Protein AF-A0A267MD85-F1 (afdb_monomer_lite)

Sequence (65 aa):
MKFDIESMKEVNSHSYNRYSIVYDDETGVEYIVAQVGAAGCITPRLDKSGNPVNYYDSHLNNNEN

InterPro domains:
  IPR045515 Domain of unknown function DUF6440 [PF20037] (13-53)

Foldseek 3Di:
DDPPPVVDDDDDDPPPWDWDWDADPVQQFIWIWTDDPPDIDIDFDADPVRHTDGNVVVPVVPPPD

Radius of gyration: 15.18 Å; chains: 1; bounding box: 41×25×35 Å

Organism: Lactobacillus johnsonii (NCBI:txid33959)

Secondary structure (DSSP, 8-state):
----GGG-----------EEEEE-TTT-BEEEEEEETTEEEEEE-B-TTSPBPBHHHHHHTTS--

pLDDT: mean 74.67, std 19.62, range [37.03, 95.5]

Structure (mmCIF, N/CA/C/O backbone):
data_AF-A0A267MD85-F1
#
_entry.id   AF-A0A267MD85-F1
#
loop_
_atom_site.group_PDB
_atom_site.id
_atom_site.type_symbol
_atom_site.label_atom_id
_atom_site.label_alt_id
_atom_site.label_comp_id
_atom_site.label_asym_id
_atom_site.label_entity_id
_atom_site.label_seq_id
_atom_site.pdbx_PDB_ins_code
_atom_site.Cartn_x
_atom_site.Cartn_y
_atom_site.Cartn_z
_atom_site.occupancy
_atom_site.B_iso_or_equiv
_atom_site.auth_seq_id
_atom_site.auth_comp_id
_atom_site.auth_asym_id
_atom_site.auth_atom_id
_atom_site.pdbx_PDB_model_num
ATOM 1 N N . MET A 1 1 ? 9.354 0.538 18.547 1.00 44.41 1 MET A N 1
ATOM 2 C CA . MET A 1 1 ? 10.444 0.548 17.550 1.00 44.41 1 MET A CA 1
ATOM 3 C C . MET A 1 1 ? 10.350 1.874 16.809 1.00 44.41 1 MET A C 1
ATOM 5 O O . MET A 1 1 ? 9.311 2.131 16.218 1.00 44.41 1 MET A O 1
ATOM 9 N N . LYS A 1 2 ? 11.330 2.771 16.963 1.00 41.41 2 LYS A N 1
ATOM 10 C CA . LYS A 1 2 ? 11.383 4.054 16.242 1.00 41.41 2 LYS A CA 1
ATOM 11 C C . LYS A 1 2 ? 12.116 3.777 14.928 1.00 41.41 2 LYS A C 1
ATOM 13 O O . LYS A 1 2 ? 13.218 3.244 14.976 1.00 41.41 2 LYS A O 1
ATOM 18 N N . PHE A 1 3 ? 11.492 4.041 13.784 1.00 44.09 3 PHE A N 1
ATOM 19 C CA . PHE A 1 3 ? 12.193 3.986 12.503 1.00 44.09 3 PHE A CA 1
ATOM 20 C C . PHE A 1 3 ? 13.035 5.260 12.384 1.00 44.09 3 PHE A C 1
ATOM 22 O O . PHE A 1 3 ? 12.477 6.352 12.287 1.00 44.09 3 PHE A O 1
ATOM 29 N N . ASP A 1 4 ? 14.360 5.127 12.438 1.00 44.56 4 ASP A N 1
ATOM 30 C CA . ASP A 1 4 ? 15.287 6.236 12.204 1.00 44.56 4 ASP A CA 1
ATOM 31 C C . ASP A 1 4 ? 15.339 6.534 10.699 1.00 44.56 4 ASP A C 1
ATOM 33 O O . ASP A 1 4 ? 16.116 5.961 9.931 1.00 44.56 4 ASP A O 1
ATOM 37 N N . ILE A 1 5 ? 14.457 7.445 10.281 1.00 55.06 5 ILE A N 1
ATOM 38 C CA . ILE A 1 5 ? 14.333 7.950 8.905 1.00 55.06 5 ILE A CA 1
ATOM 39 C C . ILE A 1 5 ? 15.640 8.631 8.434 1.00 55.06 5 ILE A C 1
ATOM 41 O O . ILE A 1 5 ? 15.886 8.743 7.237 1.00 55.06 5 ILE A O 1
ATOM 45 N N . GLU A 1 6 ? 16.535 8.998 9.358 1.00 54.47 6 GLU A N 1
ATOM 46 C CA . GLU A 1 6 ? 17.810 9.681 9.087 1.00 54.47 6 GLU A CA 1
ATOM 47 C C . GLU A 1 6 ? 18.851 8.838 8.318 1.00 54.47 6 GLU A C 1
ATOM 49 O O . GLU A 1 6 ? 19.829 9.390 7.815 1.00 54.47 6 GLU A O 1
ATOM 54 N N . SER A 1 7 ? 18.659 7.519 8.168 1.00 53.72 7 SER A N 1
ATOM 55 C CA . SER A 1 7 ? 19.582 6.665 7.389 1.00 53.72 7 SER A CA 1
ATOM 56 C C . SER A 1 7 ? 19.260 6.574 5.891 1.00 53.72 7 SER A C 1
ATOM 58 O O . SER A 1 7 ? 20.044 6.012 5.120 1.00 53.72 7 SER A O 1
ATOM 60 N N . MET A 1 8 ? 18.126 7.126 5.450 1.00 60.19 8 MET A N 1
ATOM 61 C CA . MET A 1 8 ? 17.69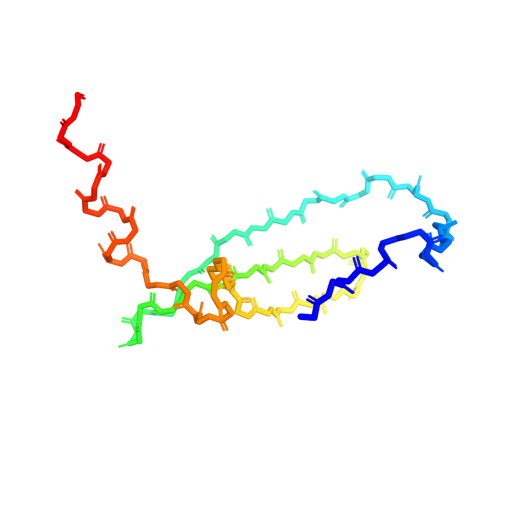4 7.043 4.057 1.00 60.19 8 MET A CA 1
ATOM 62 C C . MET A 1 8 ? 18.321 8.170 3.232 1.00 60.19 8 MET A C 1
ATOM 64 O O . MET A 1 8 ? 17.957 9.335 3.354 1.00 60.19 8 MET A O 1
ATOM 68 N N . LYS A 1 9 ? 19.283 7.819 2.371 1.00 55.03 9 LYS A N 1
ATOM 69 C CA . LYS A 1 9 ? 19.866 8.745 1.392 1.00 55.03 9 LYS A CA 1
ATOM 70 C C . LYS A 1 9 ? 19.049 8.721 0.105 1.00 55.03 9 LYS A C 1
ATOM 72 O O . LYS A 1 9 ? 18.900 7.676 -0.521 1.00 55.03 9 LYS 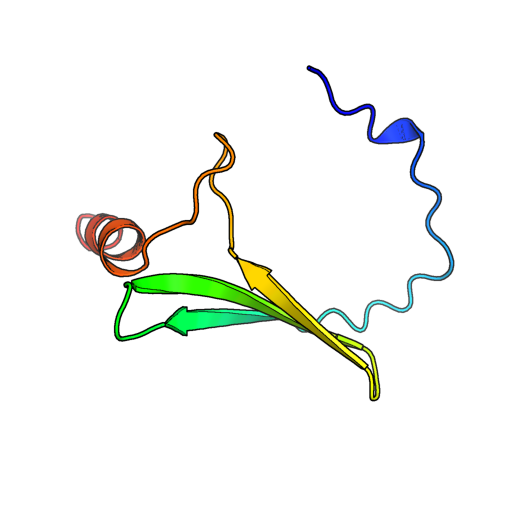A O 1
ATOM 77 N N . GLU A 1 10 ? 18.550 9.883 -0.287 1.00 54.00 10 GLU A N 1
ATOM 78 C CA . GLU A 1 10 ? 17.827 10.090 -1.538 1.00 54.00 10 GLU A CA 1
ATOM 79 C C . GLU A 1 10 ? 18.790 9.969 -2.728 1.00 54.00 10 GLU A C 1
ATOM 81 O O . GLU A 1 10 ? 19.772 10.705 -2.832 1.00 54.00 10 GLU A O 1
ATOM 86 N N . VAL A 1 11 ? 18.540 9.009 -3.621 1.00 52.25 11 VAL A N 1
ATOM 87 C CA . VAL A 1 11 ? 19.365 8.775 -4.812 1.00 52.25 11 VAL A CA 1
ATOM 88 C C . VAL A 1 11 ? 18.549 9.221 -6.027 1.00 52.25 11 VAL A C 1
ATOM 90 O O . VAL A 1 11 ? 17.774 8.444 -6.569 1.00 52.25 11 VAL A O 1
ATOM 93 N N . ASN A 1 12 ? 18.704 10.489 -6.429 1.00 45.62 12 ASN A N 1
ATOM 94 C CA . ASN A 1 12 ? 18.043 11.134 -7.578 1.00 45.62 12 ASN A CA 1
ATOM 95 C C . ASN A 1 12 ? 16.509 11.274 -7.490 1.00 45.62 12 ASN A C 1
ATOM 97 O O . ASN A 1 12 ? 15.774 10.517 -8.124 1.00 45.62 12 ASN A O 1
ATOM 101 N N . SER A 1 13 ? 15.998 12.318 -6.831 1.00 45.72 13 SER A N 1
ATOM 102 C CA . SER A 1 13 ? 14.604 12.730 -7.037 1.00 45.72 13 SER A CA 1
ATOM 103 C C . SER A 1 13 ? 14.441 13.543 -8.312 1.00 45.72 13 SER A C 1
ATOM 105 O O . SER A 1 13 ? 14.556 14.764 -8.342 1.00 45.72 13 SER A O 1
ATOM 107 N N . HIS A 1 1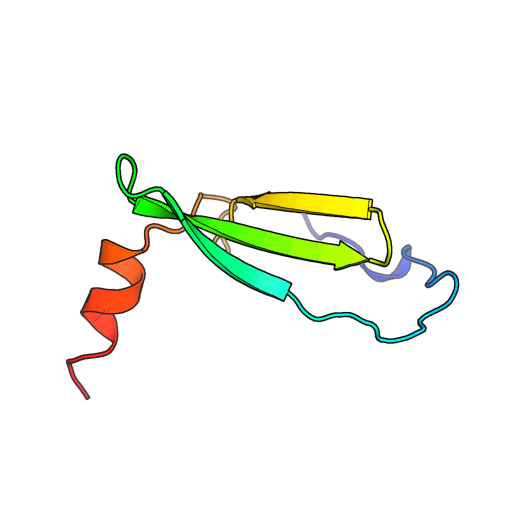4 ? 14.083 12.856 -9.389 1.00 48.00 14 HIS A N 1
ATOM 108 C CA . HIS A 1 14 ? 13.119 13.459 -10.297 1.00 48.00 14 HIS A CA 1
ATOM 109 C C . HIS A 1 14 ? 11.733 13.067 -9.790 1.00 48.00 14 HIS A C 1
ATOM 111 O O . HIS A 1 14 ? 11.384 11.888 -9.768 1.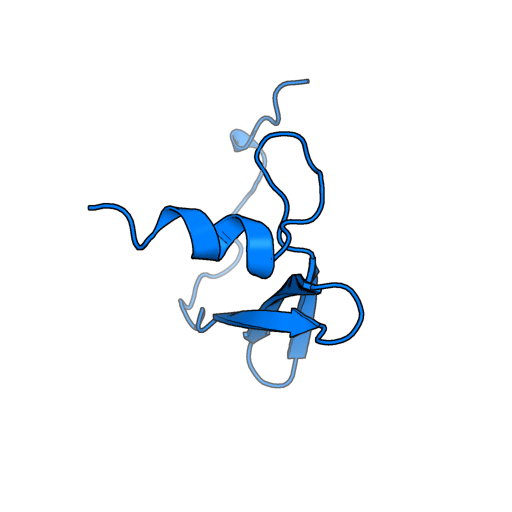00 48.00 14 HIS A O 1
ATOM 117 N N . SER A 1 15 ? 10.962 14.047 -9.326 1.00 52.41 15 SER A N 1
ATOM 118 C CA . SER A 1 15 ? 9.606 13.878 -8.807 1.00 52.41 15 SER A CA 1
ATOM 119 C C . SER A 1 15 ? 8.627 13.471 -9.920 1.00 52.41 15 SER A C 1
ATOM 121 O O . SER A 1 15 ? 7.799 14.253 -10.371 1.00 52.41 15 SER A O 1
ATOM 123 N N . TYR A 1 16 ? 8.683 12.210 -10.350 1.00 48.56 16 TYR A N 1
ATOM 124 C CA . TYR A 1 16 ? 7.694 11.587 -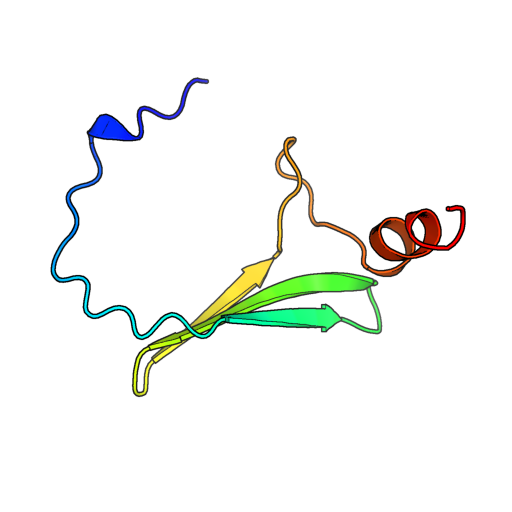11.242 1.00 48.56 16 TYR A CA 1
ATOM 125 C C . TYR A 1 16 ? 6.563 10.889 -10.461 1.00 48.56 16 TYR A C 1
ATOM 127 O O . TYR A 1 16 ? 5.890 10.008 -10.987 1.00 48.56 16 TYR A O 1
ATOM 135 N N . ASN A 1 17 ? 6.346 11.266 -9.196 1.00 55.62 17 ASN A N 1
ATOM 136 C CA . ASN A 1 17 ? 5.520 10.537 -8.229 1.00 55.62 17 ASN A CA 1
ATOM 137 C C . ASN A 1 17 ? 4.015 10.762 -8.438 1.00 55.62 17 ASN A C 1
ATOM 139 O O . ASN A 1 17 ? 3.337 11.332 -7.584 1.00 55.62 17 ASN A O 1
ATOM 143 N N . ARG A 1 18 ? 3.469 10.311 -9.569 1.00 69.88 18 ARG A N 1
ATOM 144 C CA . ARG A 1 18 ? 2.035 10.022 -9.638 1.00 69.88 18 ARG A CA 1
ATOM 145 C C . ARG A 1 18 ? 1.828 8.637 -9.046 1.00 69.88 18 ARG A C 1
ATOM 147 O O . ARG A 1 18 ? 2.266 7.643 -9.617 1.00 69.88 18 ARG A O 1
ATOM 154 N N . TYR A 1 19 ? 1.184 8.598 -7.889 1.00 80.62 19 TYR A N 1
ATOM 155 C CA . TYR A 1 19 ? 0.609 7.373 -7.360 1.00 80.62 19 TYR A CA 1
ATOM 156 C C . TYR A 1 19 ? -0.914 7.472 -7.414 1.00 80.62 19 TYR A C 1
ATOM 158 O O . TYR A 1 19 ? -1.484 8.566 -7.405 1.00 80.62 19 TYR A O 1
ATOM 166 N N . SER A 1 20 ? -1.569 6.324 -7.489 1.00 88.19 20 SER A N 1
ATOM 167 C CA . SER A 1 20 ? -3.019 6.197 -7.377 1.00 88.19 20 SER A CA 1
ATOM 168 C C . SER A 1 20 ? -3.345 5.286 -6.205 1.00 88.19 20 SER A C 1
ATOM 170 O O . SER A 1 20 ? -2.583 4.367 -5.901 1.00 88.19 20 SER A O 1
ATOM 172 N N . ILE A 1 21 ? -4.465 5.560 -5.540 1.00 90.50 21 ILE A N 1
ATOM 173 C CA . ILE A 1 21 ? -5.040 4.647 -4.557 1.00 90.50 21 ILE A CA 1
ATOM 174 C C . ILE A 1 21 ? -6.158 3.894 -5.267 1.00 90.50 21 ILE A C 1
ATOM 176 O O . ILE A 1 21 ? -7.039 4.514 -5.863 1.00 90.50 21 ILE A O 1
ATOM 180 N N . VAL A 1 22 ? -6.082 2.572 -5.235 1.00 92.69 22 VAL A N 1
ATOM 181 C CA . VAL A 1 22 ? -7.121 1.661 -5.729 1.00 92.69 22 VAL A CA 1
ATOM 182 C C . VAL A 1 22 ? -7.551 0.763 -4.580 1.00 92.69 22 VAL A C 1
ATOM 184 O O . VAL A 1 22 ? -6.829 0.661 -3.590 1.00 92.69 22 VAL A O 1
ATOM 187 N N . TYR A 1 23 ? -8.696 0.109 -4.695 1.00 94.19 23 TYR A N 1
ATOM 188 C CA . TYR A 1 23 ? -9.118 -0.902 -3.735 1.00 94.19 23 TYR A CA 1
ATOM 189 C C . TYR A 1 23 ? -9.483 -2.198 -4.458 1.00 94.19 23 TYR A C 1
ATOM 191 O O . TYR A 1 23 ? -9.808 -2.183 -5.644 1.00 94.19 23 TYR A O 1
ATOM 199 N N . ASP A 1 24 ? -9.347 -3.313 -3.752 1.00 93.69 24 ASP A N 1
ATOM 200 C CA . ASP A 1 24 ? -9.849 -4.616 -4.181 1.00 93.69 24 ASP A CA 1
ATOM 201 C C . ASP A 1 24 ? -11.339 -4.716 -3.828 1.00 93.69 24 ASP A C 1
ATOM 203 O O . ASP A 1 24 ? -11.701 -4.592 -2.659 1.00 93.69 24 ASP A O 1
ATOM 207 N N . ASP A 1 25 ? -12.200 -4.928 -4.823 1.00 91.75 25 ASP A N 1
ATOM 208 C CA . ASP A 1 25 ? -13.652 -5.009 -4.633 1.00 91.75 25 ASP A CA 1
ATOM 209 C C . ASP A 1 25 ? -14.075 -6.197 -3.746 1.00 91.75 25 ASP A C 1
ATOM 211 O O . ASP A 1 25 ? -15.085 -6.099 -3.046 1.00 91.75 25 ASP A O 1
ATOM 215 N N . GLU A 1 26 ? -13.318 -7.304 -3.744 1.00 94.06 26 GLU A N 1
ATOM 216 C CA . GLU A 1 26 ? -13.648 -8.512 -2.972 1.00 94.06 26 GLU A CA 1
ATOM 217 C C . GLU A 1 26 ? -13.331 -8.333 -1.483 1.00 94.06 26 GLU A C 1
ATOM 219 O O . GLU A 1 26 ? -14.124 -8.705 -0.616 1.00 94.06 26 GLU A O 1
ATOM 224 N N . THR A 1 27 ? -12.171 -7.748 -1.177 1.00 93.44 27 THR A N 1
ATOM 225 C CA . THR A 1 27 ? -11.669 -7.627 0.203 1.00 93.44 27 THR A CA 1
ATOM 226 C C . THR A 1 27 ? -11.855 -6.233 0.805 1.00 93.44 27 THR A C 1
ATOM 228 O O . THR A 1 27 ? -11.756 -6.062 2.022 1.00 93.44 27 THR A O 1
ATOM 231 N N . GLY A 1 28 ? -12.112 -5.224 -0.027 1.00 92.94 28 GLY A N 1
ATOM 232 C CA . GLY A 1 28 ? -12.144 -3.810 0.340 1.00 92.94 28 GLY A CA 1
ATOM 233 C C . GLY A 1 28 ? -10.770 -3.216 0.660 1.00 92.94 28 GLY A C 1
ATOM 234 O O . GLY A 1 28 ? -10.705 -2.070 1.092 1.00 92.94 28 GLY A O 1
ATOM 235 N N . VAL A 1 29 ? -9.668 -3.957 0.502 1.00 95.50 29 VAL A N 1
ATOM 236 C CA . VAL A 1 29 ? -8.331 -3.483 0.894 1.00 95.50 29 VAL A CA 1
ATOM 237 C C . VAL A 1 29 ? -7.821 -2.429 -0.085 1.00 95.50 29 VAL A C 1
ATOM 239 O O . VAL A 1 29 ? -7.835 -2.637 -1.297 1.00 95.50 29 VAL A O 1
ATOM 242 N N . GLU A 1 30 ? -7.325 -1.308 0.438 1.00 94.69 30 GLU A N 1
ATOM 243 C CA . GLU A 1 30 ? -6.702 -0.252 -0.359 1.00 94.69 30 GLU A CA 1
ATOM 244 C C . GLU A 1 30 ? -5.229 -0.551 -0.683 1.00 94.69 30 GLU A C 1
ATOM 246 O O . GLU A 1 30 ? -4.456 -1.026 0.154 1.00 94.69 30 GLU A O 1
ATOM 251 N N . TYR A 1 31 ? -4.806 -0.166 -1.885 1.00 93.56 31 TYR A N 1
ATOM 252 C CA . TYR A 1 31 ? -3.449 -0.314 -2.397 1.00 93.56 31 TYR A CA 1
ATOM 253 C C . TYR A 1 31 ? -2.920 1.006 -2.954 1.00 93.56 31 TYR A C 1
ATOM 255 O O . TYR A 1 31 ? -3.628 1.747 -3.637 1.00 93.56 31 TYR A O 1
ATOM 263 N N . ILE A 1 32 ? -1.637 1.270 -2.710 1.00 92.12 32 ILE A N 1
ATOM 264 C CA . ILE A 1 32 ? -0.878 2.335 -3.364 1.00 92.12 32 ILE A CA 1
ATOM 265 C C . ILE A 1 32 ? -0.238 1.738 -4.613 1.00 92.12 32 ILE A C 1
ATOM 267 O O . ILE A 1 32 ? 0.560 0.802 -4.523 1.00 92.12 32 ILE A O 1
ATOM 271 N N . VAL A 1 33 ? -0.566 2.306 -5.769 1.00 90.50 33 VAL A N 1
ATOM 272 C CA . VAL A 1 33 ? 0.045 1.968 -7.056 1.00 90.50 33 VAL A CA 1
ATOM 273 C C . VAL A 1 33 ? 0.931 3.129 -7.472 1.00 90.50 33 VAL A C 1
ATOM 275 O O . VAL A 1 33 ? 0.435 4.234 -7.688 1.00 90.50 33 VAL A O 1
ATOM 278 N N . ALA A 1 34 ? 2.236 2.894 -7.587 1.00 86.12 34 ALA A N 1
ATOM 279 C CA . ALA A 1 34 ? 3.185 3.889 -8.075 1.00 86.12 34 ALA A CA 1
ATOM 280 C C . ALA A 1 34 ? 3.819 3.416 -9.383 1.00 86.12 34 ALA A C 1
ATOM 282 O O . ALA A 1 34 ? 4.226 2.259 -9.508 1.00 86.12 34 ALA A O 1
ATOM 283 N N . GLN A 1 35 ? 3.918 4.323 -10.354 1.00 81.31 35 GLN A N 1
ATOM 284 C CA . GLN A 1 35 ? 4.543 4.057 -11.645 1.00 81.31 35 GLN A CA 1
ATOM 285 C C . GLN A 1 35 ? 5.749 4.976 -11.833 1.00 81.31 35 GLN A C 1
ATOM 287 O O . GLN A 1 35 ? 5.632 6.197 -11.756 1.00 81.31 35 GLN A O 1
ATOM 292 N N . VAL A 1 36 ? 6.914 4.381 -12.086 1.00 72.94 36 VAL A N 1
ATOM 293 C CA . VAL A 1 36 ? 8.175 5.089 -12.322 1.00 72.94 36 VAL A CA 1
ATOM 294 C C . VAL A 1 36 ? 8.747 4.597 -13.650 1.00 72.94 36 VAL A C 1
ATOM 296 O O . VAL A 1 36 ? 9.398 3.555 -13.736 1.00 72.94 36 VAL A O 1
ATOM 299 N N . GLY A 1 37 ? 8.467 5.342 -14.722 1.00 74.12 37 GLY A N 1
ATOM 300 C CA . GLY A 1 37 ? 8.810 4.929 -16.084 1.00 74.12 37 GLY A CA 1
ATOM 301 C C . GLY A 1 37 ? 8.093 3.632 -16.481 1.00 74.12 37 GLY A C 1
ATOM 302 O O . GLY A 1 37 ? 6.876 3.533 -16.358 1.00 74.12 37 GLY A O 1
ATOM 303 N N . ALA A 1 38 ? 8.849 2.639 -16.959 1.00 75.62 38 ALA A N 1
ATOM 304 C CA . ALA A 1 38 ? 8.322 1.314 -17.313 1.00 75.62 38 ALA A CA 1
ATOM 305 C C . ALA A 1 38 ? 8.140 0.377 -16.102 1.00 75.62 38 ALA A C 1
ATOM 307 O O . ALA A 1 38 ? 7.549 -0.692 -16.241 1.00 75.62 38 ALA A O 1
ATOM 308 N N . ALA A 1 39 ? 8.659 0.753 -14.930 1.00 71.75 39 ALA A N 1
ATOM 309 C CA . ALA A 1 39 ? 8.507 -0.011 -13.701 1.00 71.75 39 ALA A CA 1
ATOM 310 C C . ALA A 1 39 ? 7.278 0.467 -12.918 1.00 71.75 39 ALA A C 1
ATOM 312 O O . ALA A 1 39 ? 6.939 1.652 -12.916 1.00 71.75 39 ALA A O 1
ATOM 313 N N . GLY A 1 40 ? 6.624 -0.458 -12.222 1.00 81.50 40 GLY A N 1
ATOM 314 C CA . GLY A 1 40 ? 5.522 -0.161 -11.316 1.00 81.50 40 GLY A CA 1
ATOM 315 C C . GLY A 1 40 ? 5.632 -0.990 -10.046 1.00 81.50 40 GLY A C 1
ATOM 316 O O . GLY A 1 40 ? 6.201 -2.082 -10.060 1.00 81.50 40 GLY A O 1
ATOM 317 N N . CYS A 1 41 ? 5.089 -0.472 -8.951 1.00 88.00 41 CYS A N 1
ATOM 318 C CA . CYS A 1 41 ? 4.903 -1.228 -7.723 1.00 88.00 41 CYS A CA 1
ATOM 319 C C . CYS A 1 41 ? 3.473 -1.071 -7.205 1.00 88.00 41 CYS A C 1
ATOM 321 O O . CYS A 1 41 ? 2.824 -0.042 -7.408 1.00 88.00 41 CYS A O 1
ATOM 323 N N . ILE A 1 42 ? 2.999 -2.122 -6.542 1.00 91.25 42 ILE A N 1
ATOM 324 C CA . ILE A 1 42 ? 1.728 -2.157 -5.829 1.00 91.25 42 ILE A CA 1
ATOM 325 C C . ILE A 1 42 ? 1.994 -2.651 -4.410 1.00 91.25 42 ILE A C 1
ATOM 327 O O . ILE A 1 42 ? 2.700 -3.640 -4.212 1.00 91.25 42 ILE A O 1
ATOM 331 N N . THR A 1 43 ? 1.462 -1.943 -3.420 1.00 93.62 43 THR A N 1
ATOM 332 C CA . THR A 1 43 ? 1.573 -2.321 -2.007 1.00 93.62 43 THR A CA 1
ATOM 333 C C . THR A 1 43 ? 0.276 -1.991 -1.279 1.00 93.62 43 THR A C 1
ATOM 335 O O . THR A 1 43 ? -0.330 -0.967 -1.601 1.00 93.62 43 THR A O 1
ATOM 338 N N . PRO A 1 44 ? -0.157 -2.797 -0.292 1.00 94.94 44 PRO A N 1
ATOM 339 C CA . PRO A 1 44 ? -1.262 -2.413 0.574 1.00 94.94 44 PRO A CA 1
ATOM 340 C C . PRO A 1 44 ? -0.983 -1.061 1.231 1.00 94.94 44 PRO A C 1
ATOM 342 O O . PRO A 1 44 ? 0.145 -0.790 1.662 1.00 94.94 44 PRO A O 1
ATOM 345 N N . ARG A 1 45 ? -2.008 -0.216 1.322 1.00 93.31 45 ARG A N 1
ATOM 346 C CA . ARG A 1 45 ? -1.968 0.986 2.149 1.00 93.31 45 ARG A CA 1
ATOM 347 C C . ARG A 1 45 ? -2.152 0.554 3.598 1.00 93.31 45 ARG A C 1
ATOM 349 O O . ARG A 1 45 ? -3.131 -0.111 3.923 1.00 93.31 45 ARG A O 1
ATOM 356 N N . LEU A 1 46 ? -1.217 0.940 4.459 1.00 94.06 46 LEU A N 1
ATOM 357 C CA . LEU A 1 46 ? -1.251 0.578 5.873 1.00 94.06 46 LEU A CA 1
ATOM 358 C C . LEU A 1 46 ? -1.685 1.764 6.738 1.00 94.06 46 LEU A C 1
ATOM 360 O O . LEU A 1 46 ? -1.346 2.917 6.451 1.00 94.06 46 LEU A O 1
ATOM 364 N N . ASP A 1 47 ? -2.430 1.476 7.800 1.00 90.38 47 ASP A N 1
ATOM 365 C CA . ASP A 1 47 ? -2.738 2.427 8.861 1.00 90.38 47 ASP A CA 1
ATOM 366 C C . ASP A 1 47 ? -1.508 2.685 9.759 1.00 90.38 47 ASP A C 1
ATOM 368 O O . ASP A 1 47 ? -0.413 2.150 9.562 1.00 90.38 47 ASP A O 1
ATOM 372 N N . LYS A 1 48 ? -1.679 3.518 10.790 1.00 89.06 48 LYS A N 1
ATOM 373 C CA . LYS A 1 48 ? -0.602 3.850 11.743 1.00 89.06 48 LYS A CA 1
ATOM 374 C C . LYS A 1 48 ? -0.126 2.653 12.577 1.00 89.06 48 LYS A C 1
ATOM 376 O O . LYS A 1 48 ? 0.941 2.729 13.182 1.00 89.06 48 LYS A O 1
ATOM 381 N N . SER A 1 49 ? -0.918 1.590 12.637 1.00 93.38 49 SER A N 1
ATOM 382 C CA . SER A 1 49 ? -0.640 0.353 13.359 1.00 93.38 49 SER A CA 1
ATOM 383 C C . SER A 1 49 ? -0.046 -0.734 12.457 1.00 93.38 49 SER A C 1
ATOM 385 O O . SER A 1 49 ? 0.360 -1.776 12.967 1.00 93.38 49 SER A O 1
ATOM 387 N N . GLY A 1 50 ? 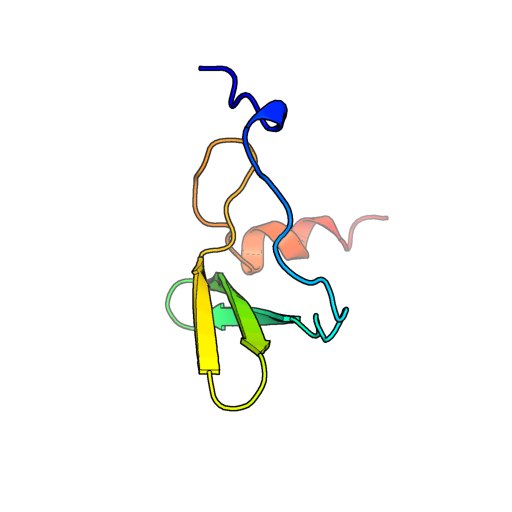0.066 -0.484 11.148 1.00 93.38 50 GLY A N 1
ATOM 388 C CA . GLY A 1 50 ? 0.596 -1.428 10.169 1.00 93.38 50 GLY A CA 1
ATOM 389 C C . GLY A 1 50 ? -0.444 -2.396 9.602 1.00 93.38 50 GLY A C 1
ATOM 390 O O . GLY A 1 50 ? -0.056 -3.354 8.935 1.00 93.38 50 GLY A O 1
ATOM 391 N N . ASN A 1 51 ? -1.739 -2.171 9.842 1.00 94.81 51 ASN A N 1
ATOM 392 C CA . ASN A 1 51 ? -2.808 -2.996 9.277 1.00 94.81 51 ASN A CA 1
ATOM 393 C C . ASN A 1 51 ? -3.255 -2.451 7.914 1.00 94.81 51 ASN A C 1
ATOM 395 O O . ASN A 1 51 ? -3.241 -1.232 7.725 1.00 94.81 51 ASN A O 1
ATOM 399 N N . PRO A 1 52 ? -3.689 -3.308 6.973 1.00 94.94 52 PRO A N 1
ATOM 400 C CA . PRO A 1 52 ? -4.286 -2.854 5.723 1.00 94.94 52 PRO A CA 1
ATOM 401 C C . PRO A 1 52 ? -5.516 -1.969 5.959 1.00 94.94 52 PRO A C 1
ATOM 403 O O . PRO A 1 52 ? -6.376 -2.293 6.777 1.00 94.94 52 PRO A O 1
ATOM 406 N N . VAL A 1 53 ? -5.601 -0.857 5.229 1.00 94.12 53 VAL A N 1
ATOM 407 C CA . VAL A 1 53 ? -6.760 0.044 5.251 1.00 94.12 53 VAL A CA 1
ATOM 408 C C . VAL A 1 53 ? -7.897 -0.564 4.429 1.00 94.12 53 VAL A C 1
ATOM 410 O O . VAL A 1 53 ? -7.671 -0.992 3.297 1.00 94.12 53 VAL A O 1
ATOM 413 N N . ASN A 1 54 ? -9.114 -0.569 4.979 1.00 93.56 54 ASN A N 1
ATOM 414 C CA . ASN A 1 54 ? -10.330 -0.956 4.265 1.00 93.56 54 ASN A CA 1
ATOM 415 C C . ASN A 1 54 ? -11.052 0.287 3.713 1.00 93.56 54 ASN A C 1
ATOM 417 O O . ASN A 1 54 ? -11.316 1.232 4.457 1.00 93.56 54 ASN A O 1
ATOM 421 N N . TYR A 1 55 ? -11.373 0.266 2.421 1.00 91.69 55 TYR A N 1
ATOM 422 C CA . TYR A 1 55 ? -12.040 1.337 1.683 1.00 91.69 55 TYR A CA 1
ATOM 423 C C . TYR A 1 55 ? -13.426 1.671 2.241 1.00 91.69 55 TYR A C 1
ATOM 425 O O . TYR A 1 55 ? -13.783 2.841 2.387 1.00 91.69 55 TYR A O 1
ATOM 433 N N . TYR A 1 56 ? -14.218 0.654 2.579 1.00 88.31 56 TYR A N 1
ATOM 434 C CA . TYR A 1 56 ? -15.577 0.865 3.067 1.00 88.31 56 TYR A CA 1
ATOM 435 C C . TYR A 1 56 ? -15.558 1.561 4.434 1.00 88.31 56 TYR A C 1
ATOM 437 O O . TYR A 1 56 ? -16.304 2.514 4.645 1.00 88.31 56 TYR A O 1
ATOM 445 N N . ASP A 1 57 ? -14.634 1.185 5.318 1.00 85.69 57 ASP A N 1
ATOM 446 C CA . ASP A 1 57 ? -14.480 1.819 6.634 1.00 85.69 57 ASP A CA 1
ATOM 447 C C . ASP A 1 57 ? -13.895 3.240 6.542 1.00 85.69 57 ASP A C 1
ATOM 449 O O . ASP A 1 57 ? -14.321 4.152 7.257 1.00 85.69 57 ASP A O 1
ATOM 453 N N . SER A 1 58 ? -12.914 3.451 5.656 1.00 74.50 58 SER A N 1
ATOM 454 C CA . SER A 1 58 ? -12.216 4.734 5.505 1.00 74.50 58 SER A CA 1
ATOM 455 C C . SER A 1 58 ? -13.096 5.816 4.866 1.00 74.50 58 SER A C 1
ATOM 457 O O . SER A 1 58 ? -12.919 7.004 5.158 1.00 74.50 58 SER A O 1
ATOM 459 N N . HIS A 1 59 ? -14.067 5.424 4.035 1.00 73.62 59 HIS A N 1
ATOM 460 C CA . HIS A 1 59 ? -14.954 6.340 3.315 1.00 73.62 59 HIS A CA 1
ATOM 461 C C . HIS A 1 59 ? -16.353 6.503 3.925 1.00 73.62 59 HIS A C 1
ATOM 463 O O . HIS A 1 59 ? -17.027 7.478 3.590 1.00 73.62 59 HIS A O 1
ATOM 469 N N . LEU A 1 60 ? -16.768 5.655 4.873 1.00 62.31 60 LEU A N 1
ATOM 470 C CA . LEU A 1 60 ? -17.995 5.873 5.655 1.00 62.31 60 LEU A CA 1
ATOM 471 C C . LEU A 1 60 ? -17.891 7.096 6.589 1.00 62.31 60 LEU A C 1
ATOM 473 O O . LEU A 1 60 ? -18.867 7.820 6.756 1.00 62.31 60 LEU A O 1
ATOM 477 N N . ASN A 1 61 ? -16.698 7.399 7.115 1.00 52.81 61 ASN A N 1
ATOM 478 C CA . ASN A 1 61 ? -16.475 8.526 8.038 1.00 52.81 61 ASN A CA 1
ATOM 479 C C . ASN A 1 61 ? -16.375 9.913 7.369 1.00 52.81 61 ASN A C 1
ATOM 481 O O . ASN A 1 61 ? -16.247 10.915 8.068 1.00 52.81 61 ASN A O 1
ATOM 485 N N . ASN A 1 62 ? -16.412 10.004 6.035 1.00 50.41 62 ASN A N 1
ATOM 486 C CA . ASN A 1 62 ? -16.292 11.287 5.324 1.00 50.41 62 ASN A CA 1
ATOM 487 C C . ASN A 1 62 ? -17.643 11.927 4.955 1.00 50.41 62 ASN A C 1
ATOM 489 O O . ASN A 1 62 ? -17.649 13.030 4.418 1.00 50.41 62 ASN A O 1
ATOM 493 N N . ASN A 1 63 ? -18.772 11.268 5.243 1.00 47.16 63 ASN A N 1
ATOM 494 C CA . ASN A 1 63 ? -20.118 11.773 4.932 1.00 47.16 63 ASN A CA 1
ATOM 495 C C . ASN A 1 63 ? -20.861 12.377 6.146 1.00 47.16 63 ASN A C 1
ATOM 497 O O . ASN A 1 63 ? -22.038 12.704 6.023 1.00 47.16 63 ASN A O 1
ATOM 501 N N . GLU A 1 64 ? -20.202 12.541 7.300 1.00 44.28 64 GLU A N 1
ATOM 502 C CA . GLU A 1 64 ? -20.799 13.116 8.524 1.00 44.28 64 GLU A CA 1
ATOM 503 C C . GLU A 1 64 ? -20.280 14.526 8.887 1.00 44.28 64 GLU A C 1
ATOM 505 O O . GLU A 1 64 ? -20.228 14.872 10.067 1.00 44.28 64 GLU A O 1
ATOM 510 N N . ASN A 1 65 ? -19.895 15.368 7.918 1.00 37.03 65 ASN A N 1
ATOM 511 C CA . ASN A 1 65 ? -19.473 16.750 8.211 1.00 37.03 65 ASN A CA 1
ATOM 512 C C . ASN A 1 65 ? -20.071 17.784 7.253 1.00 37.03 65 ASN A C 1
ATOM 514 O O . ASN A 1 65 ? -19.822 17.661 6.032 1.00 37.03 65 ASN A O 1
#